Protein AF-A0A2A2I972-F1 (afdb_monomer)

Foldseek 3Di:
DDPPVVVVVVVVVLVVVCCVVPVPLVVLLVLLLVLCVVQVDPVSNVVSVVLVVVLVVCSVPHDPVVNVVSSVVSVVSSVVSVVLSVQLVVVVVVLVCCVVVVDPPDPCPPDPPSDDPGSD

Solvent-accessible surface area (backbone atoms only — not comparable to full-atom values): 6998 Å² total; per-residue (Å²): 134,85,67,65,68,62,59,51,54,55,53,53,56,49,53,53,52,49,49,68,78,42,41,69,60,54,52,46,51,50,54,33,48,54,48,26,57,74,49,64,36,69,68,56,42,51,52,50,52,51,52,54,51,49,51,63,52,40,69,75,76,46,64,72,77,64,50,54,62,51,50,52,50,51,52,52,51,32,54,52,42,53,56,48,49,52,54,31,50,56,51,51,51,51,52,50,37,38,73,71,67,76,41,81,70,72,91,48,71,90,48,97,75,84,74,78,95,61,62,122

Mean predicted aligned error: 10.36 Å

Secondary structure (DSSP, 8-state):
---HHHHHHHHHHHHHHHHHHHHHHHHHHHHHHHHHHHTT-HHHHHHHHHHHHHHHHHHHHS-HHHHHHHHHHHHHHHHHHHHHHHHHHHHHHHHHHHHTTSS--STTTT-TT---S---

Sequence (120 aa):
MSIYPILFSSTQLLFSNFIHDFNFIFIIAILSLVGSIILRSKKVIITQLVLFISIFILDKFAENILLIPLAIIQLSFGVFILFRLKKAIDRNYLLVMEKTHQLPRNVNSNSSNGSQSSFL

pLDDT: mean 77.41, std 12.31, range [49.62, 92.56]

Radius of gyration: 20.57 Å; Cα contacts (8 Å, |Δi|>4): 65; chains: 1; bounding box: 39×28×69 Å

Structure (mmCIF, N/CA/C/O backbone):
data_AF-A0A2A2I972-F1
#
_entry.id   AF-A0A2A2I972-F1
#
loop_
_atom_site.group_PDB
_atom_site.id
_atom_site.type_symbol
_atom_site.label_atom_id
_atom_site.label_alt_id
_atom_site.label_comp_id
_atom_site.label_asym_id
_atom_site.label_entity_id
_atom_site.label_seq_id
_atom_site.pdbx_PDB_ins_code
_atom_site.Cartn_x
_atom_site.Cartn_y
_atom_site.Cartn_z
_atom_site.occupancy
_atom_site.B_iso_or_equiv
_atom_site.auth_seq_id
_atom_site.auth_comp_id
_atom_site.auth_asym_id
_atom_site.auth_atom_id
_atom_site.pdbx_PDB_model_num
ATOM 1 N N . MET A 1 1 ? -0.720 21.075 -37.778 1.00 52.66 1 MET A N 1
ATOM 2 C CA . MET A 1 1 ? -0.694 19.598 -37.850 1.00 52.66 1 MET A CA 1
ATOM 3 C C . MET A 1 1 ? -0.763 19.085 -36.417 1.00 52.66 1 MET A C 1
ATOM 5 O O . MET A 1 1 ? 0.093 19.441 -35.622 1.00 52.66 1 MET A O 1
ATOM 9 N N . SER A 1 2 ? -1.867 18.434 -36.046 1.00 51.56 2 SER A N 1
ATOM 10 C CA . SER A 1 2 ? -2.210 18.093 -34.656 1.00 51.56 2 SER A CA 1
ATOM 11 C C . SER A 1 2 ? -1.321 16.949 -34.147 1.00 51.56 2 SER A C 1
ATOM 13 O O . SER A 1 2 ? -1.374 15.858 -34.700 1.00 51.56 2 SER A O 1
ATOM 15 N N . ILE A 1 3 ? -0.490 17.206 -33.129 1.00 57.97 3 ILE A N 1
ATOM 16 C CA . ILE A 1 3 ? 0.464 16.246 -32.518 1.00 57.97 3 ILE A CA 1
ATOM 17 C C . ILE A 1 3 ? -0.245 15.306 -31.515 1.00 57.97 3 ILE A C 1
ATOM 19 O O . ILE A 1 3 ? 0.280 14.267 -31.117 1.00 57.97 3 ILE A O 1
ATOM 23 N N . TYR A 1 4 ? -1.485 15.630 -31.144 1.00 57.09 4 TYR A N 1
ATOM 24 C CA . TYR A 1 4 ? -2.262 14.919 -30.130 1.00 57.09 4 TYR A CA 1
ATOM 25 C C . TYR A 1 4 ? -2.547 13.423 -30.394 1.00 57.09 4 TYR A C 1
ATOM 27 O O . TYR A 1 4 ? -2.502 12.669 -29.421 1.00 57.09 4 TYR A O 1
ATOM 35 N N . PRO A 1 5 ? -2.793 12.927 -31.628 1.00 61.88 5 PRO A N 1
ATOM 36 C CA . PRO A 1 5 ? -3.126 11.513 -31.808 1.00 61.88 5 PRO A CA 1
ATOM 37 C C . PRO A 1 5 ? -1.926 10.582 -31.559 1.00 61.88 5 PRO A C 1
ATOM 39 O O . PRO A 1 5 ? -2.101 9.479 -31.054 1.00 61.88 5 PRO A O 1
ATOM 42 N N . ILE A 1 6 ? -0.697 11.040 -31.823 1.00 62.34 6 ILE A N 1
ATOM 43 C CA . ILE A 1 6 ? 0.525 10.222 -31.702 1.00 62.34 6 ILE A CA 1
ATOM 44 C C . ILE A 1 6 ? 0.913 10.018 -30.222 1.00 62.34 6 ILE A C 1
ATOM 46 O O . ILE A 1 6 ? 1.363 8.941 -29.816 1.00 62.34 6 ILE A O 1
ATOM 50 N N . LEU A 1 7 ? 0.687 11.032 -29.379 1.00 61.16 7 LEU A N 1
ATOM 51 C CA . LEU A 1 7 ? 0.935 10.953 -27.933 1.00 61.16 7 LEU A CA 1
ATOM 52 C C . LEU A 1 7 ? -0.073 10.037 -27.215 1.00 61.16 7 LEU A C 1
ATOM 54 O O . LEU A 1 7 ? 0.271 9.357 -26.247 1.00 61.16 7 LEU A O 1
ATOM 58 N N . PHE A 1 8 ? -1.312 9.972 -27.702 1.00 61.72 8 PHE A N 1
ATOM 59 C CA . PHE A 1 8 ? -2.335 9.112 -27.110 1.00 61.72 8 PHE A CA 1
ATOM 60 C C . PHE A 1 8 ? -2.081 7.624 -27.406 1.00 61.72 8 PHE A C 1
ATOM 62 O O . PHE A 1 8 ? -2.127 6.797 -26.500 1.00 61.72 8 PHE A O 1
ATOM 69 N N . SER A 1 9 ? -1.706 7.274 -28.639 1.00 62.56 9 SER A N 1
ATOM 70 C CA . SER A 1 9 ? -1.412 5.877 -28.999 1.00 62.56 9 SER A CA 1
ATOM 71 C C . SER A 1 9 ? -0.171 5.319 -28.294 1.00 62.56 9 SER A C 1
ATOM 73 O O . SER A 1 9 ? -0.169 4.167 -27.865 1.00 62.56 9 SER A O 1
ATOM 75 N N . SER A 1 10 ? 0.874 6.133 -28.117 1.00 63.25 10 SER A N 1
ATOM 76 C CA . SER A 1 10 ? 2.100 5.705 -27.424 1.00 63.25 10 SER A CA 1
ATOM 77 C C . SER A 1 10 ? 1.877 5.464 -25.928 1.00 63.25 10 SER A C 1
ATOM 79 O O . SER A 1 10 ? 2.416 4.513 -25.370 1.00 63.25 10 SER A O 1
ATOM 81 N N . THR A 1 11 ? 1.032 6.266 -25.274 1.00 64.56 11 THR A N 1
ATOM 82 C CA . THR A 1 11 ? 0.690 6.059 -23.856 1.00 64.56 11 THR A CA 1
ATOM 83 C C . THR A 1 11 ? -0.163 4.813 -23.625 1.00 64.56 11 THR A C 1
ATOM 85 O O . THR A 1 11 ? 0.078 4.106 -22.649 1.00 64.56 11 THR A O 1
ATOM 88 N N . GLN A 1 12 ? -1.097 4.495 -24.527 1.00 68.56 12 GLN A N 1
ATOM 89 C CA . GLN A 1 12 ? -1.904 3.271 -24.446 1.00 68.56 12 GLN A CA 1
ATOM 90 C C . GLN A 1 12 ? -1.067 1.994 -24.611 1.00 68.56 12 GLN A C 1
ATOM 92 O O . GLN A 1 12 ? -1.245 1.040 -23.854 1.00 68.56 12 GLN A O 1
ATOM 97 N N . LEU A 1 13 ? -0.132 1.988 -25.566 1.00 63.00 13 LEU A N 1
ATOM 98 C CA . LEU A 1 13 ? 0.719 0.828 -25.854 1.00 63.00 13 LEU A CA 1
ATOM 99 C C . LEU A 1 13 ? 1.687 0.540 -24.691 1.00 63.00 13 LEU A C 1
ATOM 101 O O . LEU A 1 13 ? 1.863 -0.610 -24.297 1.00 63.00 13 LEU A O 1
ATOM 105 N N . LEU A 1 14 ? 2.220 1.592 -24.061 1.00 62.12 14 LEU A N 1
ATOM 106 C CA . LEU A 1 14 ? 3.043 1.480 -22.851 1.00 62.12 14 LEU A CA 1
ATOM 107 C C . LEU A 1 14 ? 2.257 0.929 -21.654 1.00 62.12 14 LEU A C 1
ATOM 109 O O . LEU A 1 14 ? 2.741 0.043 -20.955 1.00 62.12 14 LEU A O 1
ATOM 113 N N . PHE A 1 15 ? 1.031 1.414 -21.439 1.00 65.12 15 PHE A N 1
ATOM 114 C CA . PHE A 1 15 ? 0.189 0.945 -20.335 1.00 65.12 15 PHE A CA 1
ATOM 115 C C . PHE A 1 15 ? -0.148 -0.546 -20.469 1.00 65.12 15 PHE A C 1
ATOM 117 O O . PHE A 1 15 ? -0.154 -1.273 -19.479 1.00 65.12 15 PHE A O 1
ATOM 124 N N . SER A 1 16 ? -0.387 -1.005 -21.701 1.00 68.31 16 SER A N 1
ATOM 125 C CA . SER A 1 16 ? -0.635 -2.417 -22.003 1.00 68.31 16 SER A CA 1
ATOM 126 C C . SER A 1 16 ? 0.569 -3.299 -21.666 1.00 68.31 16 SER A C 1
ATOM 128 O O . SER A 1 16 ? 0.398 -4.334 -21.026 1.00 68.31 16 SER A O 1
ATOM 130 N N . ASN A 1 17 ? 1.777 -2.885 -22.058 1.00 69.00 17 ASN A N 1
ATOM 131 C CA . ASN A 1 17 ? 2.995 -3.665 -21.820 1.00 69.00 17 ASN A CA 1
ATOM 132 C C . ASN A 1 17 ? 3.340 -3.728 -20.327 1.00 69.00 17 ASN A C 1
ATOM 134 O O . ASN A 1 17 ? 3.588 -4.807 -19.799 1.00 69.00 17 ASN A O 1
ATOM 138 N N . PHE A 1 18 ? 3.238 -2.604 -19.612 1.00 68.94 18 PHE A N 1
ATOM 139 C CA . PHE A 1 18 ? 3.479 -2.579 -18.170 1.00 68.94 18 PHE A CA 1
ATOM 140 C C . PHE A 1 18 ? 2.491 -3.463 -17.393 1.00 68.94 18 PHE A C 1
ATOM 142 O O . PHE A 1 18 ? 2.886 -4.205 -16.494 1.00 68.94 18 PHE A O 1
ATOM 149 N N . ILE A 1 19 ? 1.198 -3.417 -17.742 1.00 71.88 19 ILE A N 1
ATOM 150 C CA . ILE A 1 19 ? 0.191 -4.286 -17.114 1.00 71.88 19 ILE A CA 1
ATOM 151 C C . ILE A 1 19 ? 0.490 -5.754 -17.402 1.00 71.88 19 ILE A C 1
ATOM 153 O O . ILE A 1 19 ? 0.303 -6.586 -16.519 1.00 71.88 19 ILE A O 1
ATOM 157 N N . HIS A 1 20 ? 0.934 -6.080 -18.612 1.00 75.81 20 HIS A N 1
ATOM 158 C CA . HIS A 1 20 ? 1.244 -7.453 -18.981 1.00 75.81 20 HIS A CA 1
ATOM 159 C C . HIS A 1 20 ? 2.459 -7.988 -18.206 1.00 75.81 20 HIS A C 1
ATOM 161 O O . HIS A 1 20 ? 2.382 -9.066 -17.615 1.00 75.81 20 HIS A O 1
ATOM 167 N N . ASP A 1 21 ? 3.536 -7.207 -18.129 1.00 74.31 21 ASP A N 1
ATOM 168 C CA . ASP A 1 21 ? 4.815 -7.662 -17.575 1.00 74.31 21 ASP A CA 1
ATOM 169 C C . ASP A 1 21 ? 4.873 -7.551 -16.040 1.00 74.31 21 ASP A C 1
ATOM 171 O O . ASP A 1 21 ? 5.510 -8.367 -15.371 1.00 74.31 21 ASP A O 1
ATOM 175 N N . PHE A 1 22 ? 4.146 -6.593 -15.453 1.00 76.50 22 PHE A N 1
ATOM 176 C CA . PHE A 1 22 ? 4.163 -6.302 -14.014 1.00 76.50 22 PHE A CA 1
ATOM 177 C C . PHE A 1 22 ? 2.777 -6.343 -13.354 1.00 76.50 22 PHE A C 1
ATOM 179 O O . PHE A 1 22 ? 2.555 -5.707 -12.315 1.00 76.50 22 PHE A O 1
ATOM 186 N N . ASN A 1 23 ? 1.851 -7.142 -13.900 1.00 82.00 23 ASN A N 1
ATOM 187 C CA . ASN A 1 23 ? 0.464 -7.265 -13.426 1.00 82.00 23 ASN A CA 1
ATOM 188 C C . ASN A 1 23 ? 0.358 -7.406 -11.895 1.00 82.00 23 ASN A C 1
ATOM 190 O O . ASN A 1 23 ? -0.427 -6.734 -11.227 1.00 82.00 23 ASN A O 1
ATOM 194 N N . PHE A 1 24 ? 1.217 -8.240 -11.307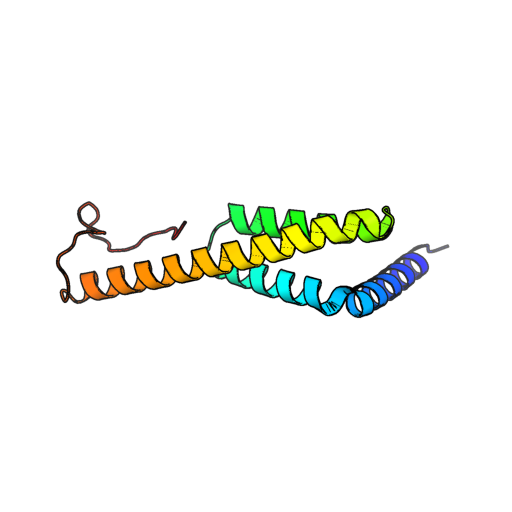 1.00 81.94 24 PHE A N 1
ATOM 195 C CA . PHE A 1 24 ? 1.201 -8.510 -9.872 1.00 81.94 24 PHE A CA 1
ATOM 196 C C . PHE A 1 24 ? 1.505 -7.271 -9.010 1.00 81.94 24 PHE A C 1
ATOM 198 O O . PHE A 1 24 ? 0.832 -7.033 -8.004 1.00 81.94 24 PHE A O 1
ATOM 205 N N . ILE A 1 25 ? 2.477 -6.446 -9.412 1.00 83.69 25 ILE A N 1
ATOM 206 C CA . ILE A 1 25 ? 2.847 -5.218 -8.688 1.00 83.69 25 ILE A CA 1
ATOM 207 C C . ILE A 1 25 ? 1.695 -4.217 -8.746 1.00 83.69 25 ILE A C 1
ATOM 209 O O . ILE A 1 25 ? 1.370 -3.573 -7.744 1.00 83.69 25 ILE A O 1
ATOM 213 N N . PHE A 1 26 ? 1.045 -4.119 -9.904 1.00 83.94 26 PHE A N 1
ATOM 214 C CA . PHE A 1 26 ? -0.110 -3.255 -10.104 1.00 83.94 26 PHE A CA 1
ATOM 215 C C . PHE A 1 26 ? -1.298 -3.671 -9.221 1.00 83.94 26 PHE A C 1
ATOM 217 O O . PHE A 1 26 ? -1.887 -2.827 -8.542 1.00 83.94 26 PHE A O 1
ATOM 224 N N . ILE A 1 27 ? -1.593 -4.974 -9.136 1.00 87.62 27 ILE A N 1
ATOM 225 C CA . ILE A 1 27 ? -2.630 -5.512 -8.239 1.00 87.62 27 ILE A CA 1
ATOM 226 C C . ILE A 1 27 ? -2.317 -5.166 -6.777 1.00 87.62 27 ILE A C 1
ATOM 228 O O . ILE A 1 27 ? -3.187 -4.660 -6.061 1.00 87.62 27 ILE A O 1
ATOM 232 N N . ILE A 1 28 ? -1.073 -5.378 -6.333 1.00 88.62 28 ILE A N 1
ATOM 233 C CA . ILE A 1 28 ? -0.648 -5.012 -4.973 1.00 88.62 28 ILE A CA 1
ATOM 234 C C . ILE A 1 28 ? -0.822 -3.513 -4.739 1.00 88.62 28 ILE A C 1
ATOM 236 O O . ILE A 1 28 ? -1.293 -3.112 -3.672 1.00 88.62 28 ILE A O 1
ATOM 240 N N . ALA A 1 29 ? -0.474 -2.680 -5.719 1.00 87.38 29 ALA A N 1
ATOM 241 C CA . 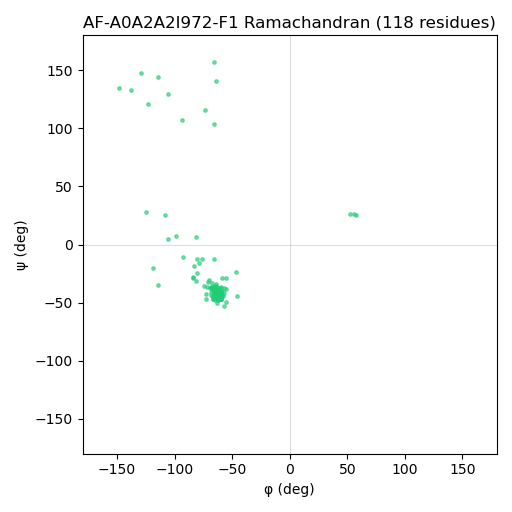ALA A 1 29 ? -0.603 -1.234 -5.618 1.00 87.38 29 ALA A CA 1
ATOM 242 C C . ALA A 1 29 ? -2.047 -0.772 -5.427 1.00 87.38 29 ALA A C 1
ATOM 244 O O . ALA A 1 29 ? -2.303 0.103 -4.597 1.00 87.38 29 ALA A O 1
ATOM 245 N N . ILE A 1 30 ? -2.985 -1.390 -6.143 1.00 90.31 30 ILE A N 1
ATOM 246 C CA . ILE A 1 30 ? -4.415 -1.118 -5.993 1.00 90.31 30 ILE A CA 1
ATOM 247 C C . ILE A 1 30 ? -4.905 -1.581 -4.622 1.00 90.31 30 ILE A C 1
ATOM 249 O O . ILE A 1 30 ? -5.567 -0.816 -3.921 1.00 90.31 30 ILE A O 1
ATOM 253 N N . LEU A 1 31 ? -4.554 -2.800 -4.200 1.00 89.94 31 LEU A N 1
ATOM 254 C CA . LEU A 1 31 ? -4.968 -3.333 -2.897 1.00 89.94 31 LEU A CA 1
ATOM 255 C C . LEU A 1 31 ? -4.462 -2.469 -1.738 1.00 89.94 31 LEU A C 1
ATOM 257 O O . LEU A 1 31 ? -5.215 -2.148 -0.817 1.00 89.94 31 LEU A O 1
ATOM 261 N N . SER A 1 32 ? -3.203 -2.044 -1.798 1.00 88.69 32 SER A N 1
ATOM 262 C CA . SER A 1 32 ? -2.623 -1.139 -0.803 1.00 88.69 32 SER A CA 1
ATOM 263 C C . SER A 1 32 ? -3.254 0.255 -0.853 1.00 88.69 32 SER A C 1
ATOM 265 O O . SER A 1 32 ? -3.518 0.835 0.201 1.00 88.69 32 SER A O 1
ATOM 267 N N . LEU A 1 33 ? -3.608 0.768 -2.034 1.00 88.62 33 LEU A N 1
ATOM 268 C CA . LEU A 1 33 ? -4.353 2.022 -2.159 1.00 88.62 33 LEU A CA 1
ATOM 269 C C . LEU A 1 33 ? -5.737 1.920 -1.501 1.00 88.62 33 LEU A C 1
ATOM 271 O O . LEU A 1 33 ? -6.075 2.768 -0.674 1.00 88.62 33 LEU A O 1
ATOM 275 N N . VAL A 1 34 ? -6.497 0.855 -1.760 1.00 89.88 34 VAL A N 1
ATOM 276 C CA . VAL A 1 34 ? -7.790 0.609 -1.095 1.00 89.88 34 VAL A CA 1
ATOM 277 C C . VAL A 1 34 ? -7.614 0.502 0.424 1.00 89.88 34 VAL A C 1
ATOM 279 O O . VAL A 1 34 ? -8.323 1.173 1.176 1.00 89.88 34 VAL A O 1
ATOM 282 N N . GLY A 1 35 ? -6.622 -0.261 0.892 1.00 87.00 35 GLY A N 1
ATOM 283 C CA . GLY A 1 35 ? -6.305 -0.371 2.319 1.00 87.00 35 GLY A CA 1
ATOM 284 C C . GLY A 1 35 ? -5.965 0.979 2.963 1.00 87.00 35 GLY A C 1
ATOM 285 O O . GLY A 1 35 ? -6.421 1.279 4.069 1.00 87.00 35 GLY A O 1
ATOM 286 N N . SER A 1 36 ? -5.228 1.838 2.254 1.00 87.44 36 SER A N 1
ATOM 287 C CA . SER A 1 36 ? -4.891 3.186 2.726 1.00 87.44 36 SER A CA 1
ATOM 288 C C . SER A 1 36 ? -6.116 4.104 2.848 1.00 87.44 36 SER A C 1
ATOM 290 O O . SER A 1 36 ? -6.203 4.884 3.803 1.00 87.44 36 SER A O 1
ATOM 292 N N . ILE A 1 37 ? -7.095 3.966 1.943 1.00 86.50 37 ILE A N 1
ATOM 293 C CA . ILE A 1 37 ? -8.374 4.690 1.999 1.00 86.50 37 ILE A CA 1
ATOM 294 C C . ILE A 1 37 ? -9.189 4.235 3.211 1.00 86.50 37 ILE A C 1
ATOM 296 O O . ILE A 1 37 ? -9.710 5.081 3.941 1.00 86.50 37 ILE A O 1
ATOM 300 N N . ILE A 1 38 ? -9.260 2.925 3.470 1.00 86.06 38 ILE A N 1
ATOM 301 C CA . ILE A 1 38 ? -9.975 2.376 4.636 1.00 86.06 38 ILE A CA 1
ATOM 302 C C . ILE A 1 38 ? -9.373 2.909 5.941 1.00 86.06 38 ILE A C 1
ATOM 304 O O . ILE A 1 38 ? -10.106 3.309 6.845 1.00 86.06 38 ILE A O 1
ATOM 308 N N . LEU A 1 39 ? -8.042 3.001 6.015 1.00 84.88 39 LEU A N 1
ATOM 309 C CA . LEU A 1 39 ? -7.336 3.596 7.154 1.00 84.88 39 LEU A CA 1
ATOM 310 C C . LEU A 1 39 ? -7.593 5.107 7.319 1.00 84.88 39 LEU A C 1
ATOM 312 O O . LEU A 1 39 ? -7.239 5.667 8.358 1.00 84.88 39 LEU A O 1
ATOM 316 N N . ARG A 1 40 ? -8.190 5.776 6.319 1.00 83.25 40 ARG A N 1
ATOM 317 C CA . ARG A 1 40 ? -8.461 7.228 6.270 1.00 83.25 40 ARG A CA 1
ATOM 318 C C . ARG A 1 40 ? -7.229 8.097 6.536 1.00 83.25 40 ARG A C 1
ATOM 320 O O . ARG A 1 40 ? -7.336 9.245 6.971 1.00 83.25 40 ARG A O 1
ATOM 327 N N . SER A 1 41 ? -6.042 7.572 6.248 1.00 81.94 41 SER A N 1
ATOM 328 C CA . SER A 1 41 ? -4.798 8.297 6.460 1.00 81.94 41 SER A CA 1
ATOM 329 C C . SER A 1 41 ? -4.368 9.035 5.203 1.00 81.94 41 SER A C 1
ATOM 331 O O . SER A 1 41 ? -3.830 8.442 4.270 1.00 81.94 41 SER A O 1
ATOM 333 N N . LYS A 1 42 ? -4.508 10.364 5.225 1.00 81.38 42 LYS A N 1
ATOM 334 C CA . LYS A 1 42 ? -4.022 11.234 4.141 1.00 81.38 42 LYS A CA 1
ATOM 335 C C . LYS A 1 42 ? -2.531 11.028 3.857 1.00 81.38 42 LYS A C 1
ATOM 337 O O . LYS A 1 42 ? -2.134 11.019 2.700 1.00 81.38 42 LYS A O 1
ATOM 342 N N . LYS A 1 43 ? -1.712 10.819 4.897 1.00 85.31 43 LYS A N 1
ATOM 343 C CA . LYS A 1 43 ? -0.262 10.613 4.746 1.00 85.31 43 LYS A CA 1
ATOM 344 C C . LYS A 1 43 ? 0.043 9.322 3.986 1.00 85.31 43 LYS A C 1
ATOM 346 O O . LYS A 1 43 ? 0.812 9.358 3.038 1.00 85.31 43 LYS A O 1
ATOM 351 N N . VAL A 1 44 ? -0.599 8.212 4.363 1.00 87.75 44 VAL A N 1
ATOM 352 C CA . VAL A 1 44 ? -0.375 6.907 3.714 1.00 87.75 44 VAL A CA 1
ATOM 353 C C . VAL A 1 44 ? -0.876 6.925 2.270 1.00 87.75 44 VAL A C 1
ATOM 355 O O . VAL A 1 44 ? -0.187 6.417 1.394 1.00 87.75 44 VAL A O 1
ATOM 358 N N . ILE A 1 45 ? -2.019 7.570 2.009 1.00 88.56 45 ILE A N 1
ATOM 359 C CA . ILE A 1 45 ? -2.552 7.738 0.648 1.00 88.56 45 ILE A CA 1
ATOM 360 C C . ILE A 1 45 ? -1.567 8.522 -0.231 1.00 88.56 45 ILE A C 1
ATOM 362 O O . ILE A 1 45 ? -1.273 8.099 -1.345 1.00 88.56 45 ILE A O 1
ATOM 366 N N . ILE A 1 46 ? -1.022 9.641 0.266 1.00 90.44 46 ILE A N 1
ATOM 367 C CA . ILE A 1 46 ? -0.043 10.442 -0.486 1.00 90.44 46 ILE A CA 1
ATOM 368 C C . ILE A 1 46 ? 1.219 9.622 -0.763 1.00 90.44 46 ILE A C 1
ATOM 370 O O . ILE A 1 46 ? 1.674 9.592 -1.902 1.00 90.44 46 ILE A O 1
ATOM 374 N N . THR A 1 47 ? 1.764 8.923 0.237 1.00 90.62 47 THR A N 1
ATOM 375 C CA . THR A 1 47 ? 2.944 8.065 0.042 1.00 90.62 47 THR A CA 1
ATOM 376 C C . THR A 1 47 ? 2.683 6.981 -1.002 1.00 90.62 47 THR A C 1
ATOM 378 O O . THR A 1 47 ? 3.514 6.788 -1.884 1.00 90.62 47 THR A O 1
ATOM 381 N N . GLN A 1 48 ? 1.516 6.333 -0.958 1.00 90.88 48 GLN A N 1
ATOM 382 C CA . GLN A 1 48 ? 1.131 5.312 -1.931 1.00 90.88 48 GLN A CA 1
ATOM 383 C C . GLN A 1 48 ? 1.041 5.877 -3.354 1.00 90.88 48 GLN A C 1
ATOM 385 O O . GLN A 1 48 ? 1.541 5.262 -4.294 1.00 90.88 48 GLN A O 1
ATOM 390 N N . LEU A 1 49 ? 0.433 7.055 -3.521 1.00 89.62 49 LEU A N 1
ATOM 391 C CA . LEU A 1 49 ? 0.335 7.719 -4.822 1.00 89.62 49 LEU A CA 1
ATOM 392 C C . LEU A 1 49 ? 1.710 8.115 -5.361 1.00 89.62 49 LEU A C 1
ATOM 394 O O . LEU A 1 49 ? 1.992 7.880 -6.532 1.00 89.62 49 LEU A O 1
ATOM 398 N N . VAL A 1 50 ? 2.580 8.672 -4.515 1.00 92.31 50 VAL A N 1
ATOM 399 C CA . VAL A 1 50 ? 3.950 9.038 -4.902 1.00 92.31 50 VAL A CA 1
ATOM 400 C C . VAL A 1 50 ? 4.742 7.805 -5.328 1.00 92.31 50 VAL A C 1
ATOM 402 O O . VAL A 1 50 ? 5.423 7.848 -6.351 1.00 92.31 50 VAL A O 1
ATOM 405 N N . LEU A 1 51 ? 4.623 6.699 -4.590 1.00 89.88 51 LEU A N 1
ATOM 406 C CA . LEU A 1 51 ? 5.307 5.447 -4.906 1.00 89.88 51 LEU A CA 1
ATOM 407 C C . LEU A 1 51 ? 4.807 4.885 -6.244 1.00 89.88 51 LEU A C 1
ATOM 409 O O . LEU A 1 51 ? 5.606 4.573 -7.123 1.00 89.88 51 LEU A O 1
ATOM 413 N N . PHE A 1 52 ? 3.491 4.859 -6.448 1.00 88.19 52 PHE A N 1
ATOM 414 C CA . PHE A 1 52 ? 2.889 4.402 -7.697 1.00 88.19 52 PHE A CA 1
ATOM 415 C C . PHE A 1 52 ? 3.319 5.250 -8.901 1.00 88.19 52 PHE A C 1
ATOM 417 O O . PHE A 1 52 ? 3.756 4.707 -9.912 1.00 88.19 52 PHE A O 1
ATOM 424 N N . ILE A 1 53 ? 3.276 6.580 -8.781 1.00 87.56 53 ILE A N 1
ATOM 425 C CA . ILE A 1 53 ? 3.733 7.497 -9.837 1.00 87.56 53 ILE A CA 1
ATOM 426 C C . ILE A 1 53 ? 5.231 7.307 -10.113 1.00 87.56 53 ILE A C 1
ATOM 428 O O . ILE A 1 53 ? 5.640 7.313 -11.272 1.00 87.56 53 ILE A O 1
ATOM 432 N N . SER A 1 54 ? 6.042 7.090 -9.075 1.00 86.56 54 SER A N 1
ATOM 433 C CA . SER A 1 54 ? 7.480 6.832 -9.224 1.00 86.56 54 SER A CA 1
ATOM 434 C C . SER A 1 54 ? 7.753 5.581 -10.058 1.00 86.56 54 SER A C 1
ATOM 436 O O . SER A 1 54 ? 8.638 5.614 -10.908 1.00 86.56 54 SER A O 1
ATOM 438 N N . ILE A 1 55 ? 6.965 4.515 -9.878 1.00 84.25 55 ILE A N 1
ATOM 439 C CA . ILE A 1 55 ? 7.070 3.299 -10.699 1.00 84.25 55 ILE A CA 1
ATOM 440 C C . ILE A 1 55 ? 6.763 3.618 -12.169 1.00 84.25 55 ILE A C 1
ATOM 442 O O . ILE A 1 55 ? 7.556 3.271 -13.035 1.00 84.25 55 ILE A O 1
ATOM 446 N N . PHE A 1 56 ? 5.678 4.349 -12.451 1.00 80.19 56 PHE A N 1
ATOM 447 C CA . PHE A 1 56 ? 5.311 4.727 -13.826 1.00 80.19 56 PHE A CA 1
ATOM 448 C C . PHE A 1 56 ? 6.328 5.636 -14.517 1.00 80.19 56 PHE A C 1
ATOM 450 O O . PHE A 1 56 ? 6.481 5.580 -15.736 1.00 80.19 56 PHE A O 1
ATOM 457 N N . ILE A 1 57 ? 6.982 6.523 -13.768 1.00 83.00 57 ILE A N 1
ATOM 458 C CA . ILE A 1 57 ? 8.026 7.387 -14.322 1.00 83.00 57 ILE A CA 1
ATOM 459 C C . ILE A 1 57 ? 9.279 6.556 -14.594 1.00 83.00 57 ILE A C 1
ATOM 461 O O . ILE A 1 57 ? 9.845 6.656 -15.678 1.00 83.00 57 ILE A O 1
ATOM 465 N N . LEU A 1 58 ? 9.706 5.724 -13.643 1.00 81.31 58 LEU A N 1
ATOM 466 C CA . LEU A 1 58 ? 10.933 4.941 -13.787 1.00 81.31 58 LEU A CA 1
ATOM 467 C C . LEU A 1 58 ? 10.827 3.868 -14.866 1.00 81.31 58 LEU A C 1
ATOM 469 O O . LEU A 1 58 ? 11.800 3.677 -15.579 1.00 81.31 58 LEU A O 1
ATOM 473 N N . ASP A 1 59 ? 9.655 3.273 -15.070 1.00 75.12 59 ASP A N 1
ATOM 474 C CA . ASP A 1 59 ? 9.402 2.363 -16.195 1.00 75.12 59 ASP A CA 1
ATOM 475 C C . ASP A 1 59 ? 9.715 3.006 -17.564 1.00 75.12 59 ASP A C 1
ATOM 477 O O . ASP A 1 59 ? 10.141 2.336 -18.499 1.00 75.12 59 ASP A O 1
ATOM 481 N N . LYS A 1 60 ? 9.587 4.337 -17.682 1.00 69.31 60 LYS A N 1
ATOM 482 C CA . LYS A 1 60 ? 9.901 5.067 -18.922 1.00 69.31 60 LYS A CA 1
ATOM 483 C C . LYS A 1 60 ? 11.371 5.433 -19.097 1.00 69.31 60 LYS A C 1
ATOM 485 O O . LYS A 1 60 ? 11.795 5.654 -20.229 1.00 69.31 60 LYS A O 1
ATOM 490 N N . PHE A 1 61 ? 12.112 5.608 -18.005 1.00 69.81 61 PHE A N 1
ATOM 491 C CA . PHE A 1 61 ? 13.441 6.236 -18.031 1.00 69.81 61 PHE A CA 1
ATOM 492 C C . PHE A 1 61 ? 14.570 5.324 -17.556 1.00 69.81 61 PHE A C 1
ATOM 494 O O . PHE A 1 61 ? 15.731 5.608 -17.844 1.00 69.81 61 PHE A O 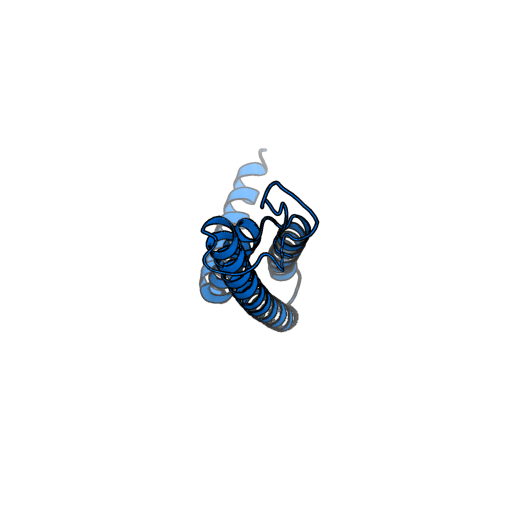1
ATOM 501 N N . ALA A 1 62 ? 14.256 4.274 -16.805 1.00 66.56 62 ALA A N 1
ATOM 502 C CA . ALA A 1 62 ? 15.237 3.420 -16.166 1.00 66.56 62 ALA A CA 1
ATOM 503 C C . ALA A 1 62 ? 15.205 2.010 -16.752 1.00 66.56 62 ALA A C 1
ATOM 505 O O . ALA A 1 62 ? 14.148 1.466 -17.056 1.00 66.56 62 ALA A O 1
ATOM 506 N N . GLU A 1 63 ? 16.380 1.394 -16.858 1.00 67.06 63 GLU A N 1
ATOM 507 C CA . GLU A 1 63 ? 16.462 -0.032 -17.150 1.00 67.06 63 GLU A CA 1
ATOM 508 C C . GLU A 1 63 ? 15.890 -0.869 -15.995 1.00 67.06 63 GLU A C 1
ATOM 510 O O . GLU A 1 63 ? 15.876 -0.440 -14.834 1.00 67.06 63 GLU A O 1
ATOM 515 N N . ASN A 1 64 ? 15.474 -2.100 -16.312 1.00 70.44 64 ASN A N 1
ATOM 516 C CA . ASN A 1 64 ? 14.807 -3.057 -15.414 1.00 70.44 64 ASN A CA 1
ATOM 517 C C . ASN A 1 64 ? 15.459 -3.222 -14.025 1.00 70.44 64 ASN A C 1
ATOM 519 O O . ASN A 1 64 ? 14.784 -3.589 -13.062 1.00 70.44 64 ASN A O 1
ATOM 523 N N . ILE A 1 65 ? 16.751 -2.918 -13.889 1.00 78.25 65 ILE A N 1
ATOM 524 C CA . ILE A 1 65 ? 17.499 -2.954 -12.626 1.00 78.25 65 ILE A CA 1
ATOM 525 C C . ILE A 1 65 ? 16.884 -2.068 -11.532 1.00 78.25 65 ILE A C 1
ATOM 527 O O . ILE A 1 65 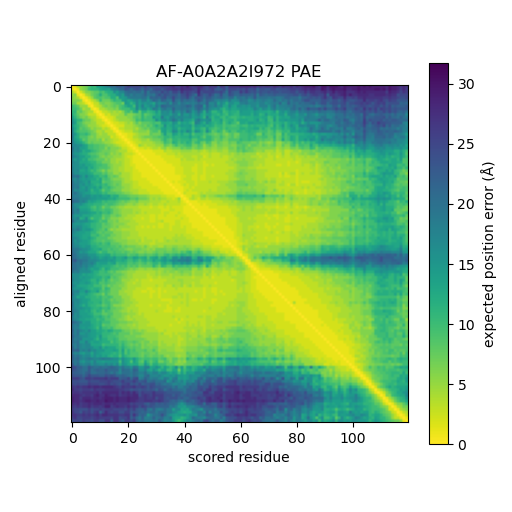? 16.875 -2.477 -10.371 1.00 78.25 65 ILE A O 1
ATOM 531 N N . LEU A 1 66 ? 16.348 -0.888 -11.864 1.00 79.38 66 LEU A N 1
ATOM 532 C CA . LEU A 1 66 ? 15.741 0.013 -10.870 1.00 79.38 66 LEU A CA 1
ATOM 533 C C . LEU A 1 66 ? 14.286 -0.352 -10.535 1.00 79.38 66 LEU A C 1
ATOM 535 O O . LEU A 1 66 ? 13.796 0.027 -9.473 1.00 79.38 66 LEU A O 1
ATOM 539 N N . LEU A 1 67 ? 13.604 -1.127 -11.380 1.00 78.56 67 LEU A N 1
ATOM 540 C CA . LEU A 1 67 ? 12.224 -1.559 -11.129 1.00 78.56 67 LEU A CA 1
ATOM 541 C C . LEU A 1 67 ? 12.137 -2.612 -10.016 1.00 78.56 67 LEU A C 1
ATOM 543 O O . LEU A 1 67 ? 11.224 -2.560 -9.191 1.00 78.56 67 LEU A O 1
ATOM 547 N N . ILE A 1 68 ? 13.111 -3.523 -9.937 1.00 83.06 68 ILE A N 1
ATOM 548 C C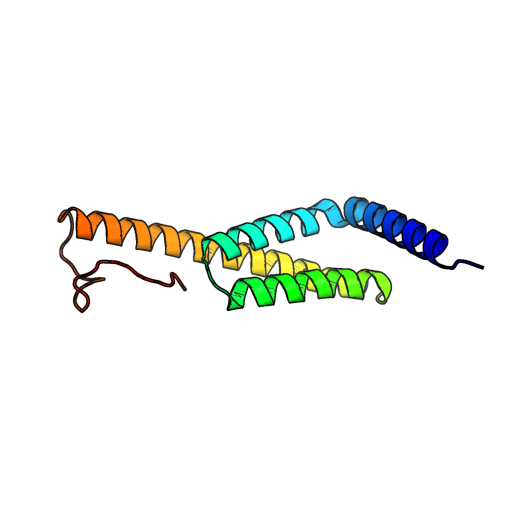A . ILE A 1 68 ? 13.165 -4.585 -8.917 1.00 83.06 68 ILE A CA 1
ATOM 549 C C . ILE A 1 68 ? 13.138 -4.029 -7.478 1.00 83.06 68 ILE A C 1
ATOM 551 O O . ILE A 1 68 ? 12.275 -4.447 -6.700 1.00 83.06 68 ILE A O 1
ATOM 555 N N . PRO A 1 69 ? 14.015 -3.088 -7.070 1.00 87.19 69 PRO A N 1
ATOM 556 C CA . PRO A 1 69 ? 13.975 -2.551 -5.713 1.00 87.19 69 PRO A CA 1
ATOM 557 C C . PRO A 1 69 ? 12.676 -1.788 -5.428 1.00 87.19 69 PRO A C 1
ATOM 559 O O . PRO A 1 69 ? 12.143 -1.909 -4.324 1.00 87.19 69 PRO A O 1
ATOM 562 N N . LEU A 1 70 ? 12.107 -1.069 -6.404 1.00 86.94 70 LEU A N 1
ATOM 563 C CA . LEU A 1 70 ? 10.797 -0.434 -6.223 1.00 86.94 70 LEU A CA 1
ATOM 564 C C . LEU A 1 70 ? 9.678 -1.455 -6.018 1.00 86.94 70 LEU A C 1
ATOM 566 O O . LEU A 1 70 ? 8.817 -1.240 -5.165 1.00 86.94 70 LEU A O 1
ATOM 570 N N . ALA A 1 71 ? 9.704 -2.575 -6.738 1.00 84.38 71 ALA A N 1
ATOM 571 C CA . ALA A 1 71 ? 8.752 -3.663 -6.547 1.00 84.38 71 ALA A CA 1
ATOM 572 C C . ALA A 1 71 ? 8.817 -4.229 -5.119 1.00 84.38 71 ALA A C 1
ATOM 574 O O . ALA A 1 71 ? 7.783 -4.447 -4.486 1.00 84.38 71 ALA A O 1
ATOM 575 N N . ILE A 1 72 ? 10.028 -4.406 -4.578 1.00 89.94 72 ILE A N 1
ATOM 576 C CA . ILE A 1 72 ? 10.242 -4.881 -3.202 1.00 89.94 72 ILE A CA 1
ATOM 577 C C . ILE A 1 72 ? 9.706 -3.871 -2.182 1.00 89.94 72 ILE A C 1
ATOM 579 O O . ILE A 1 72 ? 9.030 -4.259 -1.223 1.00 89.94 72 ILE A O 1
ATOM 583 N N . ILE A 1 73 ? 9.970 -2.576 -2.387 1.00 92.00 73 ILE A N 1
ATOM 584 C CA . ILE A 1 73 ? 9.437 -1.512 -1.525 1.00 92.00 73 ILE A CA 1
ATOM 585 C C . ILE A 1 73 ? 7.908 -1.519 -1.582 1.00 92.00 73 ILE A C 1
ATOM 587 O O . ILE A 1 73 ? 7.266 -1.468 -0.534 1.00 92.00 73 ILE A O 1
ATOM 591 N N . GLN A 1 74 ? 7.322 -1.652 -2.772 1.00 89.94 74 GLN A N 1
ATOM 592 C CA . GLN A 1 74 ? 5.874 -1.680 -2.953 1.00 89.94 74 GLN A CA 1
ATOM 593 C C . GLN A 1 74 ? 5.222 -2.867 -2.243 1.00 89.94 74 GLN A C 1
ATOM 595 O O . GLN A 1 74 ? 4.208 -2.715 -1.558 1.00 89.94 74 GLN A O 1
ATOM 600 N N . LEU A 1 75 ? 5.830 -4.047 -2.356 1.00 90.69 75 LEU A N 1
ATOM 601 C CA . LEU A 1 75 ? 5.369 -5.248 -1.669 1.00 90.69 75 LEU A CA 1
ATOM 602 C C . LEU A 1 75 ? 5.460 -5.074 -0.147 1.00 90.69 75 LEU A C 1
ATOM 604 O O . LEU A 1 75 ? 4.487 -5.327 0.566 1.00 90.69 75 LEU A O 1
ATOM 608 N N . SER A 1 76 ? 6.587 -4.557 0.347 1.00 92.56 76 SER A N 1
ATOM 609 C CA . SER A 1 76 ? 6.795 -4.267 1.772 1.00 92.56 76 SER A CA 1
ATOM 610 C C . SER A 1 76 ? 5.773 -3.256 2.303 1.00 92.56 76 SER A C 1
ATOM 612 O O . SER A 1 76 ? 5.231 -3.424 3.398 1.00 92.56 76 SER A O 1
ATOM 614 N N . PHE A 1 77 ? 5.456 -2.231 1.510 1.00 91.44 77 PHE A N 1
ATOM 615 C CA . PHE A 1 77 ? 4.458 -1.224 1.854 1.00 91.44 77 PHE A CA 1
ATOM 616 C C . PHE A 1 77 ? 3.038 -1.807 1.886 1.00 91.44 77 PHE A C 1
ATOM 618 O O . PHE A 1 77 ? 2.258 -1.493 2.789 1.00 91.44 77 PHE A O 1
ATOM 625 N N . GLY A 1 78 ? 2.718 -2.727 0.972 1.00 89.38 78 GLY A N 1
ATOM 626 C CA . GLY A 1 78 ? 1.466 -3.484 0.998 1.00 89.38 78 GLY A CA 1
ATOM 627 C C . GLY A 1 78 ? 1.299 -4.310 2.276 1.00 89.38 78 GLY A C 1
ATOM 628 O O . GLY A 1 78 ? 0.264 -4.215 2.941 1.00 89.38 78 GLY A O 1
ATOM 629 N N . VAL A 1 79 ? 2.338 -5.048 2.680 1.00 92.12 79 VAL A N 1
ATOM 630 C CA . VAL A 1 79 ? 2.342 -5.807 3.946 1.00 92.12 79 VAL A CA 1
ATOM 631 C C . VAL A 1 79 ? 2.195 -4.873 5.152 1.00 92.12 79 VAL A C 1
ATOM 633 O O . VAL A 1 79 ? 1.411 -5.150 6.063 1.00 92.12 79 VAL A O 1
ATOM 636 N N . PHE A 1 80 ? 2.886 -3.732 5.145 1.00 91.81 80 PHE A N 1
ATOM 637 C CA . PHE A 1 80 ? 2.763 -2.721 6.196 1.00 91.81 80 PHE A CA 1
ATOM 638 C C . PHE A 1 80 ? 1.327 -2.184 6.328 1.00 91.81 80 PHE A C 1
ATOM 640 O O . PHE A 1 80 ? 0.813 -2.063 7.446 1.00 91.81 80 PHE A O 1
ATOM 647 N N . ILE A 1 81 ? 0.653 -1.904 5.208 1.00 89.31 81 ILE A N 1
ATOM 648 C CA . ILE A 1 81 ? -0.747 -1.459 5.209 1.00 89.31 81 ILE A CA 1
ATOM 649 C C . ILE A 1 81 ? -1.668 -2.552 5.749 1.00 89.31 81 ILE A C 1
ATOM 651 O O . ILE A 1 81 ? -2.526 -2.245 6.575 1.00 89.31 81 ILE A O 1
ATOM 655 N N . LEU A 1 82 ? -1.474 -3.814 5.355 1.00 89.94 82 LEU A N 1
ATOM 656 C CA . LEU A 1 82 ? -2.262 -4.935 5.881 1.00 89.94 82 LEU A CA 1
ATOM 657 C C . LEU A 1 82 ? -2.117 -5.072 7.402 1.00 89.94 82 LEU A C 1
ATOM 659 O O . LEU A 1 82 ? -3.116 -5.200 8.113 1.00 89.94 82 LEU A O 1
ATOM 663 N N . PHE A 1 83 ? -0.891 -4.971 7.921 1.00 91.81 83 PHE A N 1
ATOM 664 C CA . PHE A 1 83 ? -0.643 -4.991 9.363 1.00 91.81 83 PHE A CA 1
ATOM 665 C C . PHE A 1 83 ? -1.363 -3.841 10.085 1.00 91.81 83 PHE A C 1
ATOM 667 O O . PHE A 1 83 ? -2.015 -4.041 11.115 1.00 91.81 83 PHE A O 1
ATOM 674 N N . ARG A 1 84 ? -1.291 -2.627 9.527 1.00 87.50 84 ARG A N 1
ATOM 675 C CA . ARG A 1 84 ? -1.987 -1.454 10.074 1.00 87.50 84 ARG A CA 1
ATOM 676 C C . ARG A 1 84 ? -3.504 -1.599 10.013 1.00 87.50 84 ARG A C 1
ATOM 678 O O . ARG A 1 84 ? -4.175 -1.226 10.974 1.00 87.50 84 ARG A O 1
ATOM 685 N N . LEU A 1 85 ? -4.031 -2.168 8.935 1.00 87.25 85 LEU A N 1
ATOM 686 C CA . LEU A 1 85 ? -5.454 -2.430 8.766 1.00 87.25 85 LEU A CA 1
ATOM 687 C C . LEU A 1 85 ? -5.964 -3.406 9.830 1.00 87.25 85 LEU A C 1
ATOM 689 O O . LEU A 1 85 ? -6.964 -3.111 10.480 1.00 87.25 85 LEU A O 1
ATOM 693 N N . LYS A 1 86 ? -5.239 -4.503 10.086 1.00 90.06 86 LYS A N 1
ATOM 694 C CA . LYS A 1 86 ? -5.575 -5.434 11.174 1.00 90.06 86 LYS A CA 1
ATOM 695 C C . LYS A 1 86 ? -5.661 -4.707 12.517 1.00 90.06 86 LYS A C 1
ATOM 697 O O . LYS A 1 86 ? -6.663 -4.820 13.216 1.00 90.06 86 LYS A O 1
ATOM 702 N N . LYS A 1 87 ? -4.651 -3.895 12.848 1.00 87.31 87 LYS A N 1
ATOM 703 C CA . LYS A 1 87 ? -4.636 -3.115 14.096 1.00 87.31 87 LYS A CA 1
ATOM 704 C C . LYS A 1 87 ? -5.812 -2.134 14.187 1.00 87.31 87 LYS A C 1
ATOM 706 O O . LYS A 1 87 ? -6.365 -1.939 15.268 1.00 87.31 87 LYS A O 1
ATOM 711 N N . ALA A 1 88 ? -6.197 -1.515 13.071 1.00 85.44 88 ALA A N 1
ATOM 712 C CA . ALA A 1 88 ? -7.346 -0.616 13.015 1.00 85.44 88 ALA A CA 1
ATOM 713 C C . ALA A 1 88 ? -8.669 -1.356 13.270 1.00 85.44 88 ALA A C 1
ATOM 715 O O . ALA A 1 88 ? -9.502 -0.857 14.027 1.00 85.44 88 ALA A O 1
ATOM 716 N N . ILE A 1 89 ? -8.835 -2.552 12.697 1.00 86.75 89 ILE A N 1
ATOM 717 C CA . ILE A 1 89 ? -10.002 -3.415 12.924 1.00 86.75 89 ILE A CA 1
ATOM 718 C C . ILE A 1 89 ? -10.074 -3.841 14.394 1.00 86.75 89 ILE A C 1
ATOM 720 O O . ILE A 1 89 ? -11.108 -3.626 15.025 1.00 86.75 89 ILE A O 1
ATOM 724 N N . ASP A 1 90 ? -8.971 -4.348 14.958 1.00 86.25 90 ASP A N 1
ATOM 725 C CA . ASP A 1 90 ? -8.892 -4.781 16.362 1.00 86.25 90 ASP A CA 1
ATOM 726 C C . ASP A 1 90 ? -9.267 -3.625 17.315 1.00 86.25 90 ASP A C 1
ATOM 728 O O . ASP A 1 90 ? -10.041 -3.789 18.261 1.00 86.25 90 ASP A O 1
ATOM 732 N N . ARG A 1 91 ? -8.785 -2.409 17.025 1.00 81.38 91 ARG A N 1
ATOM 733 C CA . ARG A 1 91 ? -9.116 -1.210 17.807 1.00 81.38 91 ARG A CA 1
ATOM 734 C C . ARG A 1 91 ? -10.579 -0.795 17.659 1.00 81.38 91 ARG A C 1
ATOM 736 O O . ARG A 1 91 ? -11.194 -0.394 18.643 1.00 81.38 91 ARG A O 1
ATOM 743 N N . ASN A 1 92 ? -11.137 -0.868 16.453 1.00 83.69 92 ASN A N 1
ATOM 744 C CA . ASN A 1 92 ? -12.542 -0.542 16.225 1.00 83.69 92 ASN A CA 1
ATOM 745 C C . ASN A 1 92 ? -13.466 -1.536 16.947 1.00 83.69 92 ASN A C 1
ATOM 747 O O . ASN A 1 92 ? -14.446 -1.128 17.564 1.00 83.69 92 ASN A O 1
ATOM 751 N N . TYR A 1 93 ? -13.108 -2.821 16.949 1.00 85.00 93 TYR A N 1
ATOM 752 C CA . TYR A 1 93 ? -13.821 -3.851 17.700 1.00 85.00 93 TYR A CA 1
ATOM 753 C C . TYR A 1 93 ? -13.828 -3.559 19.209 1.00 85.00 93 TYR A C 1
ATOM 755 O O . TYR A 1 93 ? -14.890 -3.560 19.831 1.00 85.00 93 TYR A O 1
ATOM 763 N N . LEU A 1 94 ? -12.673 -3.199 19.784 1.00 82.69 94 LEU A N 1
ATOM 764 C CA . LEU A 1 94 ? -12.582 -2.771 21.187 1.00 82.69 94 LEU A CA 1
ATOM 765 C C . LEU A 1 94 ? -13.484 -1.564 21.487 1.00 82.69 94 LEU A C 1
ATOM 767 O O . LEU A 1 94 ? -14.204 -1.574 22.482 1.00 82.69 94 LEU A O 1
ATOM 771 N N . LEU A 1 95 ? -13.506 -0.555 20.610 1.00 81.06 95 LEU A N 1
ATOM 772 C CA . LEU A 1 95 ? -14.373 0.618 20.779 1.00 81.06 95 LEU A CA 1
ATOM 773 C C . LEU A 1 95 ? -15.864 0.258 20.761 1.00 81.06 95 LEU A C 1
ATOM 775 O O . LEU A 1 95 ? -16.647 0.860 21.497 1.00 81.06 95 LEU A O 1
ATOM 779 N N . VAL A 1 96 ? -16.274 -0.704 19.931 1.00 83.62 96 VAL A N 1
ATOM 780 C CA . VAL A 1 96 ? -17.662 -1.189 19.906 1.00 83.62 96 VAL A CA 1
ATOM 781 C C . VAL A 1 96 ? -18.004 -1.905 21.213 1.00 83.62 96 VAL A C 1
ATOM 783 O O . VAL A 1 96 ? -19.037 -1.591 21.802 1.00 83.62 96 VAL A O 1
ATOM 786 N N . MET A 1 97 ? -17.125 -2.777 21.718 1.00 83.19 97 MET A N 1
ATOM 787 C CA . MET A 1 97 ? -17.350 -3.474 22.993 1.00 83.19 97 MET A CA 1
ATOM 788 C C . MET A 1 97 ? -17.408 -2.521 24.199 1.00 83.19 97 MET A C 1
ATOM 790 O O . MET A 1 97 ? -18.215 -2.722 25.112 1.00 83.19 97 MET A O 1
ATOM 794 N N . GLU A 1 98 ? -16.594 -1.457 24.198 1.00 78.88 98 GLU A N 1
ATOM 795 C CA . GLU A 1 98 ? -16.671 -0.390 25.207 1.00 78.88 98 GLU A CA 1
ATOM 796 C C . GLU A 1 98 ? -18.004 0.374 25.126 1.00 78.88 98 GLU A C 1
ATOM 798 O O . GLU A 1 98 ? -18.593 0.704 26.158 1.00 78.88 98 GLU A O 1
ATOM 803 N N . LYS A 1 99 ? -18.526 0.637 23.916 1.00 78.06 99 LYS A N 1
ATOM 804 C CA . LYS A 1 99 ? -19.843 1.279 23.731 1.00 78.06 99 LYS A CA 1
ATOM 805 C C . LYS A 1 99 ? -20.990 0.400 24.220 1.00 78.06 99 LYS A C 1
ATOM 807 O O . LYS A 1 99 ? -21.935 0.917 24.812 1.00 78.06 99 LYS A O 1
ATOM 812 N N . THR A 1 100 ? -20.903 -0.913 24.030 1.00 84.25 100 THR A N 1
ATOM 813 C CA . THR A 1 100 ? -21.904 -1.874 24.520 1.00 84.25 100 THR A CA 1
ATOM 814 C C . THR A 1 100 ? -21.726 -2.238 25.996 1.00 84.25 100 THR A C 1
ATOM 816 O O . THR A 1 100 ? -22.439 -3.108 26.482 1.00 84.25 100 THR A O 1
ATOM 819 N N . HIS A 1 101 ? -20.801 -1.584 26.715 1.00 80.00 101 HIS A N 1
ATOM 820 C CA . HIS A 1 101 ? -20.520 -1.812 28.141 1.00 80.00 101 HIS A CA 1
ATOM 821 C C . HIS A 1 101 ? -20.135 -3.270 28.465 1.00 80.00 101 HIS A C 1
ATOM 823 O O . HIS A 1 101 ? -20.296 -3.725 29.593 1.00 80.00 101 HIS A O 1
ATOM 829 N N . GLN A 1 102 ? -19.603 -3.999 27.477 1.00 78.06 102 GLN A N 1
ATOM 830 C CA . GLN A 1 102 ? -19.107 -5.370 27.658 1.00 78.06 102 GLN A CA 1
ATOM 831 C C . GLN A 1 102 ? -17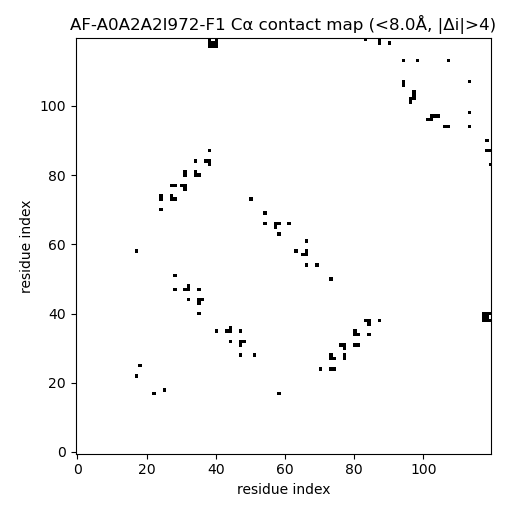.696 -5.391 28.267 1.00 78.06 102 GLN A C 1
ATOM 833 O O . GLN A 1 102 ? -17.307 -6.369 28.897 1.00 78.06 102 GLN A O 1
ATOM 838 N N . LEU A 1 103 ? -16.935 -4.306 28.090 1.00 74.00 103 LEU A N 1
ATOM 839 C CA . LEU A 1 103 ? -15.597 -4.099 28.642 1.00 74.00 103 LEU A CA 1
ATOM 840 C C . LEU A 1 103 ? -15.525 -2.735 29.350 1.00 74.00 103 LEU A C 1
ATOM 842 O O . LEU A 1 103 ? -16.186 -1.785 28.916 1.00 74.00 103 LEU A O 1
ATOM 846 N N . PRO A 1 104 ? -14.723 -2.609 30.425 1.00 72.62 104 PRO A N 1
ATOM 847 C CA . PRO A 1 104 ? -14.506 -1.333 31.095 1.00 72.62 104 PRO A CA 1
ATOM 848 C C . PRO A 1 104 ? -13.808 -0.343 30.151 1.00 72.62 104 PRO A C 1
ATOM 850 O O . PRO A 1 104 ? -12.912 -0.718 29.395 1.00 72.62 104 PRO A O 1
ATOM 853 N N . ARG A 1 105 ? -14.212 0.934 30.202 1.00 63.78 105 ARG A N 1
ATOM 854 C CA . ARG A 1 105 ? -13.670 2.001 29.343 1.00 63.78 105 ARG A CA 1
ATOM 855 C C . ARG A 1 105 ? -12.202 2.262 29.675 1.00 63.78 105 ARG A C 1
ATOM 857 O O . ARG A 1 105 ? -11.911 2.936 30.661 1.00 63.78 105 ARG A O 1
ATOM 864 N N . ASN A 1 106 ? -11.293 1.776 28.839 1.00 67.06 106 ASN A N 1
ATOM 865 C CA . ASN A 1 106 ? -9.856 2.017 28.986 1.00 67.06 106 ASN A CA 1
ATOM 866 C C . ASN A 1 106 ? -9.318 2.856 27.813 1.00 67.06 106 ASN A C 1
ATOM 868 O O . ASN A 1 106 ? -8.488 3.742 27.997 1.00 67.06 106 ASN A O 1
ATOM 872 N N . VAL A 1 107 ? -9.856 2.658 26.605 1.00 62.12 107 VAL A N 1
ATOM 873 C CA . VAL A 1 107 ? -9.442 3.372 25.385 1.00 62.12 107 VAL A CA 1
ATOM 874 C C . VAL A 1 107 ? -10.091 4.758 25.284 1.00 62.12 107 VAL A C 1
ATOM 876 O O . VAL A 1 107 ? -9.482 5.686 24.750 1.00 62.12 107 VAL A O 1
ATOM 879 N N . ASN A 1 108 ? -11.310 4.920 25.807 1.00 57.25 108 ASN A N 1
ATOM 880 C CA . ASN A 1 108 ? -12.078 6.167 25.748 1.00 57.25 108 ASN A CA 1
ATOM 881 C C . ASN A 1 108 ? -12.187 6.911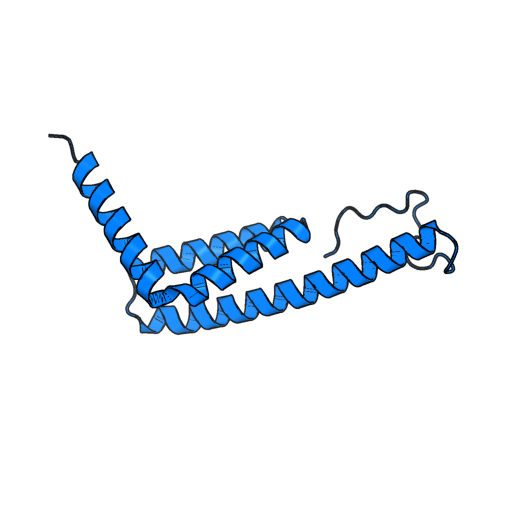 27.100 1.00 57.25 108 ASN A C 1
ATOM 883 O O . ASN A 1 108 ? -13.146 7.649 27.320 1.00 57.25 108 ASN A O 1
ATOM 887 N N . SER A 1 109 ? -11.238 6.725 28.024 1.00 55.34 109 SER A N 1
ATOM 888 C CA . SER A 1 109 ? -11.315 7.315 29.376 1.00 55.34 109 SER A CA 1
ATOM 889 C C . SER A 1 109 ? -11.415 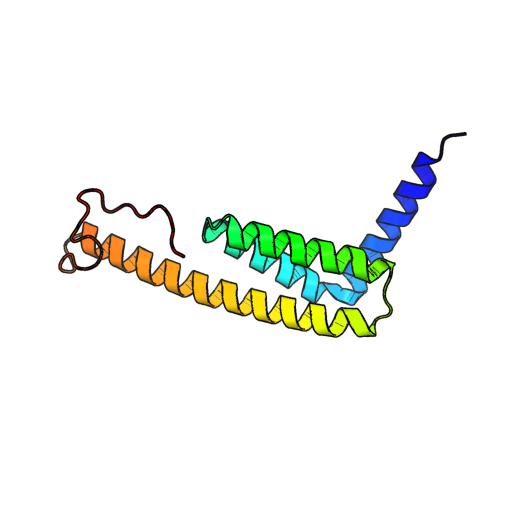8.852 29.384 1.00 55.34 109 SER A C 1
ATOM 891 O O . SER A 1 109 ? -12.062 9.406 30.265 1.00 55.34 109 SER A O 1
ATOM 893 N N . ASN A 1 110 ? -10.867 9.531 28.365 1.00 58.28 110 ASN A N 1
ATOM 894 C CA . ASN A 1 110 ? -10.817 10.998 28.272 1.00 58.28 110 ASN A CA 1
ATOM 895 C C . ASN A 1 110 ? -11.798 11.644 27.265 1.00 58.28 110 ASN A C 1
ATOM 897 O O . ASN A 1 110 ? -11.737 12.857 27.072 1.00 58.28 110 ASN A O 1
ATOM 901 N N . SER A 1 111 ? -12.695 10.900 26.600 1.00 54.06 111 SER A N 1
ATOM 902 C CA . SER A 1 111 ? -13.695 11.507 25.697 1.00 54.06 111 SER A CA 1
ATOM 903 C C . SER A 1 111 ? -15.069 10.855 25.866 1.00 54.06 111 SER A C 1
ATOM 905 O O . SER A 1 111 ? -15.193 9.638 25.870 1.00 54.06 111 SER A O 1
ATOM 907 N N . SER A 1 112 ? -16.153 11.622 25.989 1.00 57.28 112 SER A N 1
ATOM 908 C CA . SER A 1 112 ? -17.493 11.023 26.141 1.00 57.28 112 SER A CA 1
ATOM 909 C C . SER A 1 112 ? -18.064 10.468 24.826 1.00 57.28 112 SER A C 1
ATOM 911 O O . SER A 1 112 ? -19.021 9.698 24.856 1.00 57.28 112 SER A O 1
ATOM 913 N N . ASN A 1 113 ? -17.461 10.798 23.676 1.00 60.09 113 ASN A N 1
ATOM 914 C CA . ASN A 1 113 ? -18.076 10.606 22.357 1.00 60.09 113 ASN A CA 1
ATOM 915 C C . ASN A 1 113 ? -17.744 9.270 21.668 1.00 60.09 113 ASN A C 1
ATOM 917 O O . ASN A 1 113 ? -18.360 8.944 20.653 1.00 60.09 113 ASN A O 1
ATOM 921 N N . GLY A 1 114 ? -16.781 8.483 22.167 1.00 55.00 114 GLY A N 1
ATOM 922 C CA . GLY A 1 114 ? -16.473 7.148 21.625 1.00 55.00 114 GLY A CA 1
ATOM 923 C C . GLY A 1 114 ? -16.139 7.135 20.125 1.00 55.00 114 GLY A C 1
ATOM 924 O O . GLY A 1 114 ? -16.390 6.144 19.436 1.00 55.00 114 GLY A O 1
ATOM 925 N N . SER A 1 115 ? -15.641 8.250 19.591 1.00 56.78 115 SER A N 1
ATOM 926 C CA . SER A 1 115 ? -15.351 8.458 18.172 1.00 56.78 115 SER A CA 1
ATOM 927 C C . SER A 1 115 ? -13.885 8.847 18.017 1.00 56.78 115 SER A C 1
ATOM 929 O O . SER A 1 115 ? -13.451 9.858 18.565 1.00 56.78 115 SER A O 1
ATOM 931 N N . GLN A 1 116 ? -13.121 8.055 17.263 1.00 60.28 116 GLN A N 1
ATOM 932 C CA . GLN A 1 116 ? -11.746 8.371 16.877 1.00 60.28 116 GLN A CA 1
ATOM 933 C C . GLN A 1 116 ? -11.713 8.773 15.402 1.00 60.28 116 GLN A C 1
ATOM 935 O O . GLN A 1 116 ? -12.241 8.066 14.546 1.00 60.28 116 GLN A O 1
ATOM 940 N N . SER A 1 117 ? -11.082 9.910 15.103 1.00 59.91 117 SER A N 1
ATOM 941 C CA . SER A 1 117 ? -10.973 10.424 13.733 1.00 59.91 117 SER A CA 1
ATOM 942 C C . SER A 1 117 ? -9.890 9.723 12.902 1.00 59.91 117 SER A C 1
ATOM 944 O O . SER A 1 117 ? -9.907 9.835 11.678 1.00 59.91 117 SER A O 1
ATOM 946 N N . SER A 1 118 ? -8.961 8.997 13.541 1.00 49.62 118 SER A N 1
ATOM 947 C CA . SER A 1 118 ? -7.822 8.342 12.887 1.00 49.62 118 SER A CA 1
ATOM 948 C C . SER A 1 118 ? -7.419 7.051 13.605 1.00 49.62 118 SER A C 1
ATOM 950 O O . SER A 1 118 ? -7.281 7.035 14.825 1.00 49.62 118 SER A O 1
ATOM 952 N N . PHE A 1 119 ? -7.178 5.985 12.836 1.00 56.59 119 PHE A N 1
ATOM 953 C CA . PHE A 1 119 ? -6.707 4.681 13.332 1.00 56.59 119 PHE A CA 1
ATOM 954 C C . PHE A 1 119 ? -5.190 4.468 13.171 1.00 56.59 119 PHE A C 1
ATOM 956 O O . PHE A 1 119 ? -4.695 3.363 13.410 1.00 56.59 119 PHE A O 1
ATOM 963 N N . LEU A 1 120 ? -4.459 5.512 12.761 1.00 53.78 120 LEU A N 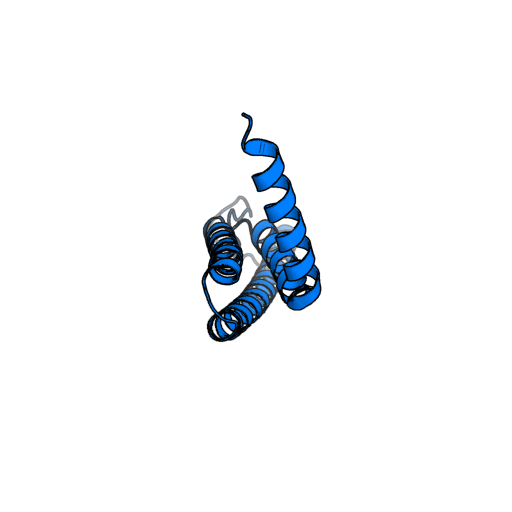1
ATOM 964 C CA . LEU A 1 120 ? -2.994 5.508 12.695 1.00 53.78 120 LEU A CA 1
ATOM 965 C C . LEU A 1 120 ? -2.319 5.546 14.069 1.00 53.78 120 LEU A C 1
ATOM 967 O O . LEU A 1 120 ? -2.809 6.292 14.942 1.00 53.78 120 LEU A O 1
#

Organism: NCBI:txid2024555